Protein AF-A0A182JYT3-F1 (afdb_monomer_lite)

pLDDT: mean 71.92, std 11.19, range [43.5, 92.38]

Radius of gyration: 26.47 Å; chains: 1; bounding box: 40×69×60 Å

Structure (mmCIF, N/CA/C/O backbone):
data_AF-A0A182JYT3-F1
#
_entry.id   AF-A0A182JYT3-F1
#
loop_
_atom_site.group_PDB
_atom_site.id
_atom_site.type_symbol
_atom_site.label_atom_id
_atom_site.label_alt_id
_atom_site.label_comp_id
_atom_site.label_asym_id
_atom_site.label_entity_id
_atom_site.label_seq_id
_atom_site.pdbx_PDB_ins_code
_atom_site.Cartn_x
_atom_site.Cartn_y
_atom_site.Cartn_z
_atom_site.occupancy
_atom_site.B_iso_or_equiv
_atom_site.auth_seq_id
_atom_site.auth_comp_id
_atom_site.auth_asym_id
_atom_site.auth_atom_id
_atom_site.pdbx_PDB_model_num
ATOM 1 N N . MET A 1 1 ? 11.529 -48.219 -2.277 1.00 61.50 1 MET A N 1
ATOM 2 C CA . MET A 1 1 ? 11.198 -47.314 -3.406 1.00 61.50 1 MET A CA 1
ATOM 3 C C . MET A 1 1 ? 10.719 -45.929 -2.950 1.00 61.50 1 MET A C 1
ATOM 5 O O . MET A 1 1 ? 11.061 -44.968 -3.618 1.00 61.50 1 MET A O 1
ATOM 9 N N . SER A 1 2 ? 10.038 -45.778 -1.804 1.00 78.00 2 SER A N 1
ATOM 10 C CA . SER A 1 2 ? 9.554 -44.473 -1.293 1.00 78.00 2 SER A CA 1
ATOM 11 C C . SER A 1 2 ? 10.639 -43.485 -0.827 1.00 78.00 2 SER A C 1
ATOM 13 O O . SER A 1 2 ? 10.448 -42.273 -0.889 1.00 78.00 2 SER A O 1
ATOM 15 N N . TRP A 1 3 ? 11.793 -43.980 -0.375 1.00 79.19 3 TRP A N 1
ATOM 16 C CA . TRP A 1 3 ? 12.874 -43.137 0.151 1.00 79.19 3 TRP A CA 1
ATOM 17 C C . TRP A 1 3 ? 13.626 -42.393 -0.956 1.00 79.19 3 TRP A C 1
ATOM 19 O O . TRP A 1 3 ? 13.986 -41.233 -0.793 1.00 79.19 3 TRP A O 1
ATOM 29 N N . VAL A 1 4 ? 13.792 -43.030 -2.117 1.00 90.56 4 VAL A N 1
ATOM 30 C CA . VAL A 1 4 ? 14.435 -42.416 -3.288 1.00 90.56 4 VAL A CA 1
ATOM 31 C C . VAL A 1 4 ? 13.570 -41.283 -3.841 1.00 90.56 4 VAL A C 1
ATOM 33 O O . VAL A 1 4 ? 14.083 -40.207 -4.128 1.00 90.56 4 VAL A O 1
ATOM 36 N N . SER A 1 5 ? 12.248 -41.478 -3.912 1.00 84.75 5 SER A N 1
ATOM 37 C CA . SER A 1 5 ? 11.317 -40.414 -4.304 1.00 84.75 5 SER A CA 1
ATOM 38 C C . SER A 1 5 ? 11.269 -39.271 -3.289 1.00 84.75 5 SER A C 1
ATOM 40 O O . SER A 1 5 ? 11.182 -38.117 -3.691 1.00 84.75 5 SER A O 1
ATOM 42 N N . ALA A 1 6 ? 11.373 -39.560 -1.986 1.00 88.44 6 ALA A N 1
ATOM 43 C CA . ALA A 1 6 ? 11.421 -38.521 -0.958 1.00 88.44 6 ALA A CA 1
ATOM 44 C C . ALA A 1 6 ? 12.681 -37.648 -1.093 1.00 88.44 6 ALA A C 1
ATOM 46 O O . ALA A 1 6 ? 12.580 -36.427 -1.051 1.00 88.44 6 ALA A O 1
ATOM 47 N N . ILE A 1 7 ? 13.843 -38.263 -1.335 1.00 92.38 7 ILE A N 1
ATOM 48 C CA . ILE A 1 7 ? 15.108 -37.546 -1.563 1.00 92.38 7 ILE A CA 1
ATOM 49 C C . ILE A 1 7 ? 15.057 -36.731 -2.864 1.00 92.38 7 ILE A C 1
ATOM 51 O O . ILE A 1 7 ? 15.511 -35.592 -2.905 1.00 92.38 7 ILE A O 1
ATOM 55 N N . ALA A 1 8 ? 14.467 -37.273 -3.931 1.00 91.81 8 ALA A N 1
ATOM 56 C CA . ALA A 1 8 ? 14.305 -36.530 -5.179 1.00 91.81 8 ALA A CA 1
ATOM 57 C C . ALA A 1 8 ? 13.408 -35.291 -5.002 1.00 91.81 8 ALA A C 1
ATOM 59 O O . ALA A 1 8 ? 13.723 -34.223 -5.525 1.00 91.81 8 ALA A O 1
ATOM 60 N N . LEU A 1 9 ? 12.323 -35.406 -4.226 1.00 90.75 9 LEU A N 1
ATOM 61 C CA . LEU A 1 9 ? 11.424 -34.288 -3.933 1.00 90.75 9 LEU A CA 1
ATOM 62 C C . LEU A 1 9 ? 12.084 -33.213 -3.065 1.00 90.75 9 LEU A C 1
ATOM 64 O O . LEU A 1 9 ? 11.871 -32.029 -3.314 1.00 90.75 9 LEU A O 1
ATOM 68 N N . THR A 1 10 ? 12.902 -33.591 -2.079 1.00 89.00 10 THR A N 1
ATOM 69 C CA . THR A 1 10 ? 13.612 -32.603 -1.251 1.00 89.00 10 THR A CA 1
ATOM 70 C C . THR A 1 10 ? 14.667 -31.850 -2.053 1.00 89.00 10 THR A C 1
ATOM 72 O O . THR A 1 10 ? 14.779 -30.634 -1.906 1.00 89.00 10 THR A O 1
ATOM 75 N N . ILE A 1 11 ? 15.387 -32.532 -2.949 1.00 91.31 11 ILE A N 1
ATOM 76 C CA . ILE A 1 11 ? 16.351 -31.892 -3.855 1.00 91.31 11 ILE A CA 1
ATOM 77 C C . ILE A 1 11 ? 15.632 -30.945 -4.824 1.00 91.31 11 ILE A C 1
ATOM 79 O O . ILE A 1 11 ? 16.070 -29.810 -5.000 1.00 91.31 11 ILE A O 1
ATOM 83 N N . LEU A 1 12 ? 14.506 -31.372 -5.407 1.00 91.00 12 LEU A N 1
ATOM 84 C CA . LEU A 1 12 ? 13.697 -30.532 -6.294 1.00 91.00 12 LEU A CA 1
ATOM 85 C C . LEU A 1 12 ? 13.218 -29.261 -5.579 1.00 91.00 12 LEU A C 1
ATOM 87 O O . LEU A 1 12 ? 13.323 -28.167 -6.130 1.00 91.00 12 LEU A O 1
ATOM 91 N N . LEU A 1 13 ? 12.720 -29.399 -4.348 1.00 87.31 13 LEU A N 1
ATOM 92 C CA . LEU A 1 13 ? 12.213 -28.276 -3.564 1.00 87.31 13 LEU A CA 1
ATOM 93 C C . LEU A 1 13 ? 13.339 -27.302 -3.202 1.00 87.31 13 LEU A C 1
ATOM 95 O O . LEU A 1 13 ? 13.160 -26.097 -3.344 1.00 87.31 13 LEU A O 1
ATOM 99 N N . LEU A 1 14 ? 14.513 -27.814 -2.825 1.00 87.94 14 LEU A N 1
ATOM 100 C CA . LEU A 1 14 ? 15.682 -26.994 -2.506 1.00 87.94 14 LEU A CA 1
ATOM 101 C C . LEU A 1 14 ? 16.186 -26.199 -3.721 1.00 87.94 14 LEU A C 1
ATOM 103 O O . LEU A 1 14 ? 16.502 -25.014 -3.597 1.00 87.94 14 LEU A O 1
ATOM 107 N N . VAL A 1 15 ? 16.224 -26.823 -4.903 1.00 86.56 15 VAL A N 1
ATOM 108 C CA . VAL A 1 15 ? 16.570 -26.137 -6.159 1.00 86.56 15 VAL A CA 1
ATOM 109 C C . VAL A 1 15 ? 15.508 -25.096 -6.519 1.00 86.56 15 VAL A C 1
ATOM 111 O O . VAL A 1 15 ? 15.838 -23.985 -6.920 1.00 86.56 15 VAL A O 1
ATOM 114 N N . PHE A 1 16 ? 14.227 -25.408 -6.330 1.00 83.62 16 PHE A N 1
ATOM 115 C CA . PHE A 1 16 ? 13.153 -24.458 -6.599 1.00 83.62 16 PHE A CA 1
ATOM 116 C C . PHE A 1 16 ? 13.255 -23.219 -5.697 1.00 83.62 16 PHE A C 1
ATOM 118 O O . PHE A 1 16 ? 13.216 -22.093 -6.194 1.00 83.62 16 PHE A O 1
ATOM 125 N N . THR A 1 17 ? 13.493 -23.400 -4.394 1.00 76.00 17 THR A N 1
ATOM 126 C CA . THR A 1 17 ? 13.671 -22.273 -3.465 1.00 76.00 17 THR A CA 1
ATOM 127 C C . THR A 1 17 ? 14.883 -21.412 -3.819 1.00 76.00 17 THR A C 1
ATOM 129 O O . THR A 1 17 ? 14.770 -20.189 -3.843 1.00 76.00 17 THR A O 1
ATOM 132 N N . SER A 1 18 ? 16.013 -22.018 -4.205 1.00 72.38 18 SER A N 1
ATOM 133 C CA . SER A 1 18 ? 17.215 -21.250 -4.554 1.00 72.38 18 SER A CA 1
ATOM 134 C C . SER A 1 18 ? 17.070 -20.462 -5.864 1.00 72.38 18 SER A C 1
ATOM 136 O O . SER A 1 18 ? 17.639 -19.374 -5.999 1.00 72.38 18 SER A O 1
ATOM 138 N N . THR A 1 19 ? 16.269 -20.947 -6.821 1.00 69.75 19 THR A N 1
ATOM 139 C CA . THR A 1 19 ? 15.975 -20.196 -8.056 1.00 69.75 19 THR A CA 1
ATOM 140 C C . THR A 1 19 ? 15.114 -18.953 -7.816 1.00 69.75 19 THR A C 1
ATOM 142 O O . THR A 1 19 ? 15.345 -17.926 -8.460 1.00 69.75 19 THR A O 1
ATOM 145 N N . ILE A 1 20 ? 14.174 -19.000 -6.865 1.00 70.31 20 ILE A N 1
ATOM 146 C CA . ILE A 1 20 ? 13.329 -17.851 -6.498 1.00 70.31 20 ILE A CA 1
ATOM 147 C C . ILE A 1 20 ? 14.174 -16.756 -5.835 1.00 70.31 20 ILE A C 1
ATOM 149 O O . ILE A 1 20 ? 14.087 -15.585 -6.220 1.00 70.31 20 ILE A O 1
ATOM 153 N N . ASP A 1 21 ? 15.046 -17.133 -4.899 1.00 64.44 21 ASP A N 1
ATOM 154 C CA . ASP A 1 21 ? 15.936 -16.191 -4.210 1.00 64.44 21 ASP A CA 1
ATOM 155 C C . ASP A 1 21 ? 16.933 -15.541 -5.180 1.00 64.44 21 ASP A C 1
ATOM 157 O O . ASP A 1 21 ? 17.150 -14.331 -5.150 1.00 64.44 21 ASP A O 1
ATOM 161 N N . THR A 1 22 ? 17.489 -16.316 -6.115 1.00 64.62 22 THR A N 1
ATOM 162 C CA . THR A 1 22 ? 18.431 -15.792 -7.119 1.00 64.62 22 THR A CA 1
ATOM 163 C C . THR A 1 22 ? 17.743 -14.844 -8.106 1.00 64.62 22 THR A C 1
ATOM 165 O O . THR A 1 22 ? 18.291 -13.791 -8.433 1.00 64.62 22 THR A O 1
ATOM 168 N N . THR A 1 23 ? 16.530 -15.179 -8.558 1.00 65.19 23 THR A N 1
ATOM 169 C CA . THR A 1 23 ? 15.766 -14.345 -9.502 1.00 65.19 23 THR A CA 1
ATOM 170 C C . THR A 1 23 ? 15.350 -13.030 -8.849 1.00 65.19 23 THR A C 1
ATOM 172 O O . THR A 1 23 ? 15.570 -11.965 -9.417 1.00 65.19 23 THR A O 1
ATOM 175 N N . SER A 1 24 ? 14.823 -13.082 -7.624 1.00 63.09 24 SER A N 1
ATOM 176 C CA . SER A 1 24 ? 14.440 -11.883 -6.870 1.00 63.09 24 SER A CA 1
ATOM 177 C C . SER A 1 24 ? 15.642 -11.000 -6.520 1.00 63.09 24 SER A C 1
ATOM 179 O O . SER A 1 24 ? 15.565 -9.779 -6.671 1.00 63.09 24 SER A O 1
ATOM 181 N N . ALA A 1 25 ? 16.780 -11.592 -6.145 1.00 63.88 25 ALA A N 1
ATOM 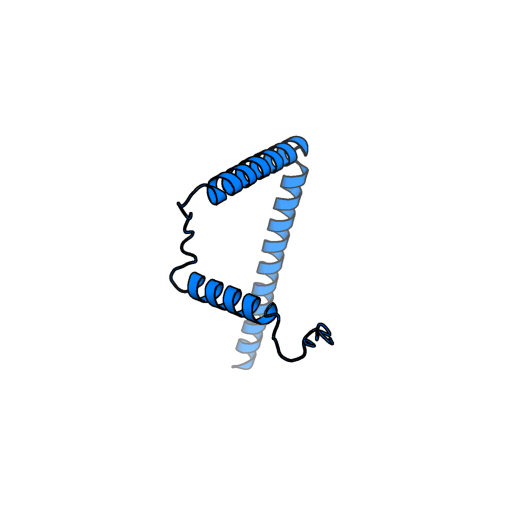182 C CA . ALA A 1 25 ? 18.018 -10.858 -5.902 1.00 63.88 25 ALA A CA 1
ATOM 183 C C . ALA A 1 25 ? 18.562 -10.196 -7.177 1.00 63.88 25 ALA A C 1
ATOM 185 O O . ALA A 1 25 ? 19.0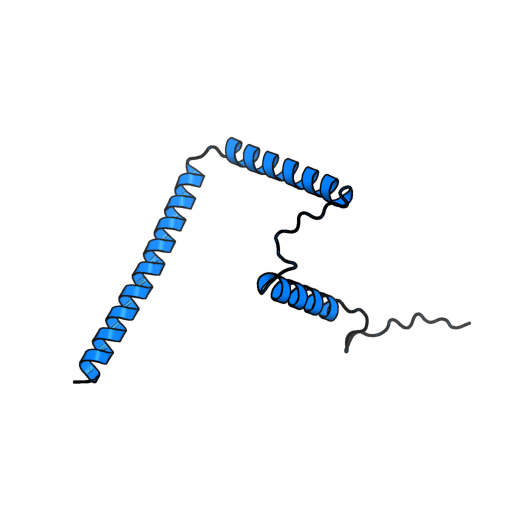20 -9.052 -7.128 1.00 63.88 25 ALA A O 1
ATOM 186 N N . LEU A 1 26 ? 18.488 -10.874 -8.327 1.00 64.50 26 LEU A N 1
ATOM 187 C CA . LEU A 1 26 ? 18.927 -10.325 -9.610 1.00 64.50 26 LEU A CA 1
ATOM 188 C C . LEU A 1 26 ? 18.005 -9.197 -10.089 1.00 64.50 26 LEU A C 1
ATOM 190 O O . LEU A 1 26 ? 18.500 -8.155 -10.511 1.00 64.50 26 LEU A O 1
ATOM 194 N N . SER A 1 27 ? 16.687 -9.359 -9.957 1.00 66.00 27 SER A N 1
ATOM 195 C CA . SER A 1 27 ? 15.710 -8.309 -10.262 1.00 66.00 27 SER A CA 1
ATOM 196 C C . SER A 1 27 ? 15.880 -7.090 -9.355 1.00 66.00 27 SER A C 1
ATOM 198 O O . SER A 1 27 ? 15.875 -5.961 -9.839 1.00 66.00 27 SER A O 1
ATOM 200 N N . TYR A 1 28 ? 16.102 -7.295 -8.053 1.00 63.62 28 TYR A N 1
ATOM 201 C CA . TYR A 1 28 ? 16.364 -6.204 -7.113 1.00 63.62 28 TYR A CA 1
ATOM 202 C C . TYR A 1 28 ? 17.684 -5.487 -7.421 1.00 63.62 28 TYR A C 1
ATOM 204 O O . TYR A 1 28 ? 17.747 -4.258 -7.378 1.00 63.62 28 TYR A O 1
ATOM 212 N N . ARG A 1 29 ? 18.735 -6.237 -7.778 1.00 63.31 29 ARG A N 1
ATOM 213 C CA . ARG A 1 29 ? 20.033 -5.683 -8.185 1.00 63.31 29 ARG A CA 1
ATOM 214 C C . ARG A 1 29 ? 19.935 -4.899 -9.494 1.00 63.31 29 ARG A C 1
ATOM 216 O O . ARG A 1 29 ? 20.506 -3.816 -9.561 1.00 63.31 29 ARG A O 1
ATOM 223 N N . GLY A 1 30 ? 19.197 -5.408 -10.481 1.00 63.44 30 GLY A N 1
ATOM 224 C CA . GLY A 1 30 ? 18.921 -4.722 -11.746 1.00 63.44 30 GLY A CA 1
ATOM 225 C C . GLY A 1 30 ? 18.167 -3.412 -11.527 1.00 63.44 30 GLY A C 1
ATOM 226 O O . GLY A 1 30 ? 18.645 -2.363 -11.941 1.00 63.44 30 GLY A O 1
ATOM 227 N N . TYR A 1 31 ? 17.085 -3.444 -10.745 1.00 58.88 31 TYR A N 1
ATOM 228 C CA . TYR A 1 31 ? 16.326 -2.249 -10.362 1.00 58.88 31 TYR A CA 1
ATOM 229 C C . TYR A 1 31 ? 17.188 -1.217 -9.619 1.00 58.88 31 TYR A C 1
ATOM 231 O O . TYR A 1 31 ? 17.137 -0.022 -9.898 1.00 58.88 31 TYR A O 1
ATOM 239 N N . LYS A 1 32 ? 18.032 -1.662 -8.677 1.00 62.34 32 LYS A N 1
ATOM 240 C CA . LYS A 1 32 ? 18.963 -0.778 -7.957 1.00 62.34 32 LYS A CA 1
ATOM 241 C C . LYS A 1 32 ? 20.045 -0.182 -8.856 1.00 62.34 32 LYS A C 1
ATOM 243 O O . LYS A 1 32 ? 20.534 0.899 -8.537 1.00 62.34 32 LYS A O 1
ATOM 248 N N . GLN A 1 33 ? 20.459 -0.894 -9.900 1.00 61.75 33 GLN A N 1
ATOM 249 C CA . GLN A 1 33 ? 21.475 -0.440 -10.845 1.00 61.75 33 GLN A CA 1
ATOM 250 C C . GLN A 1 33 ? 20.895 0.566 -11.843 1.00 61.75 33 GLN A C 1
ATOM 252 O O . GLN A 1 33 ? 21.494 1.616 -12.038 1.00 61.75 33 GLN A O 1
ATOM 257 N N . GLU A 1 34 ? 19.696 0.314 -12.362 1.00 59.38 34 GLU A N 1
ATOM 258 C CA . GLU A 1 34 ? 18.962 1.241 -13.233 1.00 59.38 34 GLU A CA 1
ATOM 259 C C . GLU A 1 34 ? 18.652 2.564 -12.506 1.00 59.38 34 GLU A C 1
ATOM 261 O O . GLU A 1 34 ? 18.881 3.648 -13.034 1.00 59.38 34 GLU A O 1
ATOM 266 N N . MET A 1 35 ? 18.289 2.489 -11.219 1.00 57.84 35 MET A N 1
ATOM 267 C CA . MET A 1 35 ? 18.117 3.663 -10.350 1.00 57.84 35 MET A CA 1
ATOM 268 C C . MET A 1 35 ? 19.410 4.449 -10.079 1.00 57.84 35 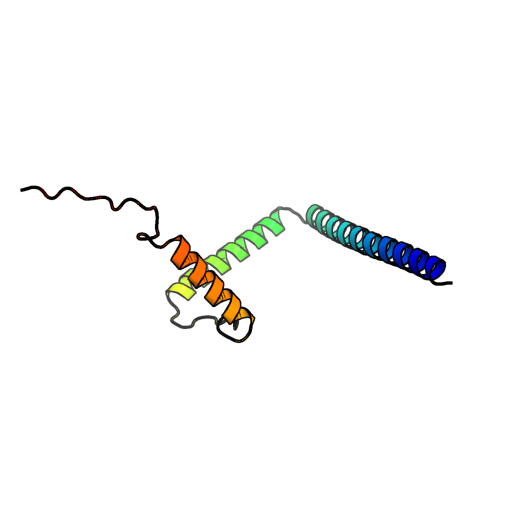MET A C 1
ATOM 270 O O . MET A 1 35 ? 19.330 5.606 -9.688 1.00 57.84 35 MET A O 1
ATOM 274 N N . LYS A 1 36 ? 20.594 3.837 -10.226 1.00 59.50 36 LYS A N 1
ATOM 275 C CA . LYS A 1 36 ? 21.887 4.531 -10.069 1.00 59.50 36 LYS A CA 1
ATOM 276 C C . LYS A 1 36 ? 22.347 5.231 -11.349 1.00 59.50 36 L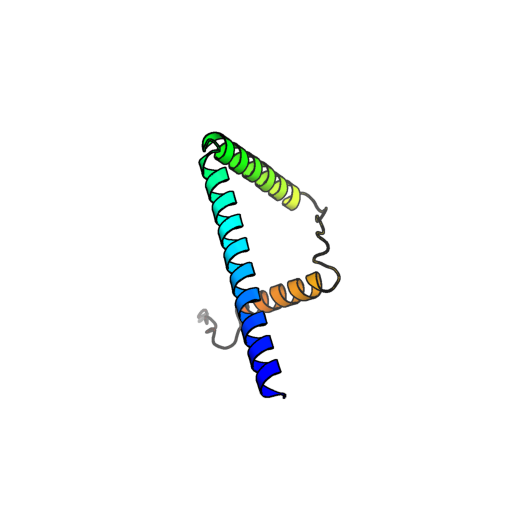YS A C 1
ATOM 278 O O . LYS A 1 36 ? 23.195 6.112 -11.265 1.00 59.50 36 LYS A O 1
ATOM 283 N N . GLU A 1 37 ? 21.849 4.808 -12.508 1.00 60.88 37 GLU A N 1
ATOM 284 C CA . GLU A 1 37 ? 22.193 5.397 -13.809 1.00 60.88 37 GLU A CA 1
ATOM 285 C C . GLU A 1 37 ? 21.283 6.577 -14.176 1.00 60.88 37 GLU A C 1
ATOM 287 O O . GLU A 1 37 ? 21.654 7.412 -15.002 1.00 60.88 37 GLU A O 1
ATOM 292 N N . GLN A 1 38 ? 20.116 6.689 -13.539 1.00 59.31 38 GLN A N 1
ATOM 293 C CA . GLN A 1 38 ? 19.206 7.809 -13.733 1.00 59.31 38 GLN A CA 1
ATOM 294 C C . GLN A 1 38 ? 19.674 9.034 -12.922 1.00 59.31 38 GLN A C 1
ATOM 296 O O . GLN A 1 38 ? 19.945 8.896 -11.730 1.00 59.31 38 GLN A O 1
ATOM 301 N N . PRO A 1 39 ? 19.773 10.236 -13.525 1.00 69.69 39 PRO A N 1
ATOM 302 C CA . PRO A 1 39 ? 20.219 11.429 -12.810 1.00 69.69 39 PRO A CA 1
ATOM 303 C C . PRO A 1 39 ? 19.279 11.735 -11.640 1.00 69.69 39 PRO A C 1
ATOM 305 O O . PRO A 1 39 ? 18.060 11.817 -11.827 1.00 69.69 39 PRO A O 1
ATOM 308 N N . ASP A 1 40 ? 19.858 11.926 -10.451 1.00 70.44 40 ASP A N 1
ATOM 309 C CA . ASP A 1 40 ? 19.132 12.191 -9.203 1.00 70.44 40 ASP A CA 1
ATOM 310 C C . ASP A 1 40 ? 18.121 13.338 -9.367 1.00 70.44 40 ASP A C 1
ATOM 312 O O . ASP A 1 40 ? 17.011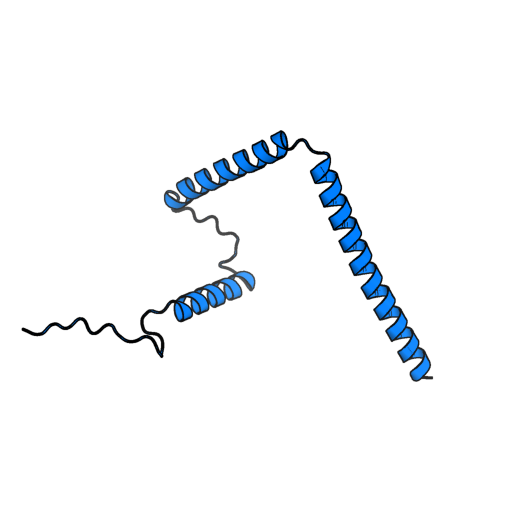 13.260 -8.850 1.00 70.44 40 ASP A O 1
ATOM 316 N N . ASP A 1 41 ? 18.436 14.347 -10.183 1.00 72.94 41 ASP A N 1
ATOM 317 C CA . ASP A 1 41 ? 17.559 15.486 -10.479 1.00 72.94 41 ASP A CA 1
ATOM 318 C C . ASP A 1 41 ? 16.208 15.076 -11.086 1.00 72.94 41 ASP A C 1
ATOM 320 O O . ASP A 1 41 ? 15.174 15.655 -10.754 1.00 72.94 41 ASP A O 1
ATOM 324 N N . VAL A 1 42 ? 16.186 14.051 -11.945 1.00 77.12 42 VAL A N 1
ATOM 325 C CA . VAL A 1 42 ? 14.953 13.549 -12.574 1.00 77.12 42 VAL A CA 1
ATOM 326 C C . VAL A 1 42 ? 14.127 12.751 -11.573 1.00 77.12 42 VAL A C 1
ATOM 328 O O . VAL A 1 42 ? 12.900 12.848 -11.569 1.00 77.12 42 VAL A O 1
ATOM 331 N N . LEU A 1 43 ? 14.779 11.976 -10.705 1.00 78.88 43 LEU A N 1
ATOM 332 C CA . LEU A 1 43 ? 14.100 11.250 -9.636 1.00 78.88 43 LEU A CA 1
ATOM 333 C C . LEU A 1 43 ? 13.516 12.223 -8.605 1.00 78.88 43 LEU A C 1
ATOM 335 O O . LEU A 1 43 ? 12.372 12.055 -8.188 1.00 78.88 43 LEU A O 1
ATOM 339 N N . ILE A 1 44 ? 14.263 13.261 -8.232 1.00 80.56 44 ILE A N 1
ATOM 340 C CA . ILE A 1 44 ? 13.799 14.317 -7.331 1.00 80.56 44 ILE A CA 1
ATOM 341 C C . ILE A 1 44 ? 12.654 15.113 -7.965 1.00 80.56 44 ILE A C 1
ATOM 343 O O . ILE A 1 44 ? 11.654 15.339 -7.289 1.00 80.56 44 ILE A O 1
ATOM 347 N N . ASP A 1 45 ? 12.728 15.470 -9.250 1.00 84.06 45 ASP A N 1
ATOM 348 C CA . ASP A 1 45 ? 11.628 16.122 -9.979 1.00 84.06 45 ASP A CA 1
ATOM 349 C C . ASP A 1 45 ? 10.387 15.216 -10.049 1.00 84.06 45 ASP A C 1
ATOM 351 O O . ASP A 1 45 ? 9.268 15.666 -9.808 1.00 84.06 45 ASP A O 1
ATOM 355 N N . LEU A 1 46 ? 10.560 13.912 -10.278 1.00 83.12 46 LEU A N 1
ATOM 356 C CA . LEU A 1 46 ? 9.457 12.951 -10.283 1.00 83.12 46 LEU A CA 1
ATOM 357 C C . LEU A 1 46 ? 8.824 12.790 -8.892 1.00 83.12 46 LEU A C 1
ATOM 359 O O . LEU A 1 46 ? 7.597 12.809 -8.773 1.00 83.12 46 LEU A O 1
ATOM 363 N N . ILE A 1 47 ? 9.638 12.679 -7.838 1.00 85.12 47 ILE A N 1
ATOM 364 C CA . ILE A 1 47 ? 9.175 12.617 -6.445 1.00 85.12 47 ILE A CA 1
ATOM 365 C C . ILE A 1 47 ? 8.468 13.920 -6.065 1.00 85.12 47 ILE A C 1
ATOM 367 O O . ILE A 1 47 ? 7.405 13.874 -5.449 1.00 85.12 47 ILE A O 1
ATOM 371 N N . ALA A 1 48 ? 9.002 15.076 -6.459 1.00 83.69 48 ALA A N 1
ATOM 372 C CA . ALA A 1 48 ? 8.406 16.380 -6.191 1.00 83.69 48 ALA A CA 1
ATOM 373 C C . ALA A 1 48 ? 7.066 16.548 -6.922 1.00 83.69 48 ALA A C 1
ATOM 375 O O . ALA A 1 48 ? 6.084 16.979 -6.316 1.00 83.69 48 ALA A O 1
ATOM 376 N N . ARG A 1 49 ? 6.979 16.138 -8.194 1.00 83.31 49 ARG A N 1
ATOM 377 C CA . ARG A 1 49 ? 5.726 16.125 -8.969 1.00 83.31 49 ARG A CA 1
ATOM 378 C C . ARG A 1 49 ? 4.698 15.170 -8.374 1.00 83.31 49 ARG A C 1
ATOM 380 O O . ARG A 1 49 ? 3.518 15.514 -8.282 1.00 83.31 49 ARG A O 1
ATOM 387 N N . TYR A 1 50 ? 5.124 13.992 -7.927 1.00 82.56 50 TYR A N 1
ATOM 388 C CA . TYR A 1 50 ? 4.240 13.042 -7.258 1.00 82.56 50 TYR A CA 1
ATOM 389 C C . TYR A 1 50 ? 3.768 13.564 -5.893 1.00 82.56 50 TYR A C 1
ATOM 391 O O . TYR A 1 50 ? 2.589 13.476 -5.560 1.00 82.56 50 TYR A O 1
ATOM 399 N N . GLY A 1 51 ? 4.658 14.196 -5.127 1.00 80.31 51 GLY A N 1
ATOM 400 C CA . GLY A 1 51 ? 4.323 14.865 -3.873 1.00 80.31 51 GLY A CA 1
ATOM 401 C C . GLY A 1 51 ? 3.301 15.981 -4.078 1.00 80.31 51 GLY A C 1
ATOM 402 O O . GLY A 1 51 ? 2.286 16.015 -3.389 1.00 80.31 51 GLY A O 1
ATOM 403 N N . HIS A 1 52 ? 3.503 16.841 -5.077 1.00 80.25 52 HIS A N 1
ATOM 404 C CA . HIS A 1 52 ? 2.571 17.920 -5.405 1.00 80.25 52 HIS A CA 1
ATOM 405 C C . HIS A 1 52 ? 1.201 17.415 -5.864 1.00 80.25 52 HIS A C 1
ATOM 407 O O . HIS A 1 52 ? 0.179 17.951 -5.438 1.00 80.25 52 HIS A O 1
ATOM 413 N N . THR A 1 53 ? 1.162 16.384 -6.710 1.00 77.25 53 THR A N 1
ATOM 414 C CA . THR A 1 53 ? -0.104 15.788 -7.165 1.00 77.25 53 THR A CA 1
ATOM 415 C C . THR A 1 53 ? -0.833 15.081 -6.030 1.00 77.25 53 THR A C 1
ATOM 417 O O . THR A 1 53 ? -2.048 15.218 -5.931 1.00 77.25 53 THR A O 1
ATOM 420 N N . MET A 1 54 ? -0.119 14.402 -5.128 1.00 71.62 54 MET A N 1
ATOM 421 C CA . MET A 1 54 ? -0.725 13.770 -3.958 1.00 71.62 54 MET A CA 1
ATOM 422 C C . MET A 1 54 ? -1.249 14.805 -2.958 1.00 71.62 54 MET A C 1
ATOM 424 O O . MET A 1 54 ? -2.366 14.657 -2.480 1.00 71.62 54 MET A O 1
ATOM 428 N N . LEU A 1 55 ? -0.494 15.867 -2.663 1.00 73.88 55 LEU A N 1
ATOM 429 C CA . LEU A 1 55 ? -0.947 16.946 -1.777 1.00 73.88 55 LEU A CA 1
ATOM 430 C C . LEU A 1 55 ? -2.179 17.652 -2.347 1.00 73.88 55 LEU A C 1
ATOM 432 O O . LEU A 1 55 ? -3.174 17.803 -1.648 1.00 73.88 55 LEU A O 1
ATOM 436 N N . ARG A 1 56 ? -2.168 17.964 -3.646 1.00 71.62 56 ARG A N 1
ATOM 437 C CA . ARG A 1 56 ? -3.332 18.530 -4.330 1.00 71.62 56 ARG A CA 1
ATOM 438 C C . ARG A 1 56 ? -4.523 17.572 -4.335 1.00 71.62 56 ARG A C 1
ATOM 440 O O . ARG A 1 56 ?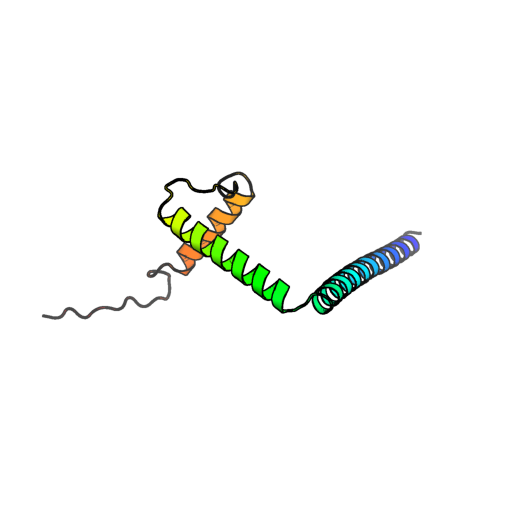 -5.642 18.009 -4.114 1.00 71.62 56 ARG A O 1
ATOM 447 N N . ALA A 1 57 ? -4.296 16.279 -4.560 1.00 66.19 57 ALA A N 1
ATOM 448 C CA . ALA A 1 57 ? -5.345 15.268 -4.493 1.00 66.19 57 ALA A CA 1
ATOM 449 C C . ALA A 1 57 ? -5.884 15.091 -3.068 1.00 66.19 57 ALA A C 1
ATOM 451 O O . ALA A 1 57 ? -7.045 14.737 -2.915 1.00 66.19 57 ALA A O 1
ATOM 452 N N . LYS A 1 58 ? -5.075 15.339 -2.031 1.00 64.69 58 LYS A N 1
ATOM 453 C CA . LYS A 1 58 ? -5.519 15.344 -0.632 1.00 64.69 58 LYS A CA 1
ATOM 454 C C . LYS A 1 58 ? -6.370 16.567 -0.315 1.00 64.69 58 LYS A C 1
ATOM 456 O O . LYS A 1 58 ? -7.427 16.384 0.271 1.00 64.69 58 LYS A O 1
ATOM 461 N N . ASP A 1 59 ? -5.973 17.754 -0.763 1.00 64.69 59 ASP A N 1
ATOM 462 C CA . ASP A 1 59 ? -6.776 18.975 -0.609 1.00 64.69 59 ASP A CA 1
ATOM 463 C C . ASP A 1 59 ? -8.083 18.878 -1.416 1.00 64.69 59 ASP A C 1
ATOM 465 O O . ASP A 1 59 ? -9.167 19.224 -0.942 1.00 64.69 59 ASP A O 1
ATOM 469 N N . GLU A 1 60 ? -8.011 18.321 -2.630 1.00 58.97 60 GLU A N 1
ATOM 470 C CA . GLU A 1 60 ? -9.190 18.000 -3.430 1.00 58.97 60 GLU A CA 1
ATOM 471 C C . GLU A 1 60 ? -10.015 16.877 -2.790 1.00 58.97 60 GLU A C 1
ATOM 473 O O . GLU A 1 60 ? -11.225 16.951 -2.891 1.00 58.97 60 GLU A O 1
ATOM 478 N N . LEU A 1 61 ? -9.444 15.889 -2.089 1.00 56.16 61 LEU A N 1
ATOM 479 C CA . LEU A 1 61 ? -10.178 14.844 -1.349 1.00 56.16 61 LEU A CA 1
ATOM 480 C C . LEU A 1 61 ? -10.868 15.395 -0.095 1.00 56.16 61 LEU A C 1
ATOM 482 O O . LEU A 1 61 ? -11.975 14.967 0.223 1.00 56.16 61 LEU A O 1
ATOM 486 N N . GLU A 1 62 ? -10.244 16.344 0.600 1.00 60.16 62 GLU A N 1
ATOM 487 C CA . GLU A 1 62 ? -10.841 17.034 1.748 1.00 60.16 62 GLU A CA 1
ATOM 488 C C . GLU A 1 62 ? -12.047 17.884 1.313 1.00 60.16 62 GLU A C 1
ATOM 490 O O . GLU A 1 62 ? -13.059 17.944 2.011 1.00 60.16 62 GLU A O 1
ATOM 495 N N . ASN A 1 63 ? -11.978 18.472 0.112 1.00 55.56 63 ASN A N 1
ATOM 496 C CA . ASN A 1 63 ? -13.058 19.260 -0.487 1.00 55.56 63 ASN A CA 1
ATOM 497 C C . ASN A 1 63 ? -14.053 18.421 -1.323 1.00 55.56 63 ASN A C 1
ATOM 499 O O . ASN A 1 63 ? -15.199 18.812 -1.560 1.00 55.56 63 ASN A O 1
ATOM 503 N N . SER A 1 64 ? -13.648 17.242 -1.782 1.00 53.66 64 SER A N 1
ATOM 504 C CA . SER A 1 64 ? -14.445 16.374 -2.634 1.00 53.66 64 SER A CA 1
ATOM 505 C C . SER A 1 64 ? -15.182 15.368 -1.769 1.00 53.66 64 SER A C 1
ATOM 507 O O . SER A 1 64 ? -14.692 14.289 -1.441 1.00 53.66 64 SER A O 1
ATOM 509 N N . LYS A 1 65 ? -16.470 15.644 -1.561 1.00 58.56 65 LYS A N 1
ATOM 510 C CA . LYS A 1 65 ? -17.511 14.638 -1.274 1.00 58.56 65 LYS A CA 1
ATOM 511 C C . LYS A 1 65 ? -17.612 13.521 -2.344 1.00 58.56 65 LYS A C 1
ATOM 513 O O . LYS A 1 65 ? -18.631 12.840 -2.431 1.00 58.56 65 LYS A O 1
ATOM 518 N N . ARG A 1 66 ? -16.592 13.328 -3.181 1.00 62.81 66 ARG A N 1
ATOM 519 C CA . ARG A 1 66 ? -16.433 12.251 -4.151 1.00 62.81 66 ARG A CA 1
ATOM 520 C C . ARG A 1 66 ? -15.250 11.404 -3.697 1.00 62.81 66 ARG A C 1
ATOM 522 O O . ARG A 1 66 ? -14.123 11.551 -4.161 1.00 62.81 66 ARG A O 1
ATOM 529 N N . THR A 1 67 ? -15.533 10.525 -2.747 1.00 60.12 67 THR A N 1
ATOM 530 C CA . THR A 1 67 ? -14.650 9.442 -2.327 1.00 60.12 67 THR A CA 1
ATOM 531 C C . THR A 1 67 ? -14.192 8.668 -3.561 1.00 60.12 67 THR A C 1
ATOM 533 O O . THR A 1 67 ? -15.002 8.063 -4.264 1.00 60.12 67 THR A O 1
ATOM 536 N N . VAL A 1 68 ? -12.889 8.689 -3.837 1.00 65.88 68 VAL A N 1
ATOM 537 C CA . VAL A 1 68 ? -12.271 7.730 -4.755 1.00 65.88 68 VAL A CA 1
ATOM 538 C C . VAL A 1 68 ? -12.315 6.374 -4.049 1.00 65.88 68 VAL A C 1
ATOM 540 O O . VAL A 1 68 ? -11.485 6.070 -3.197 1.00 65.88 68 VAL A O 1
ATOM 543 N N . ASP A 1 69 ? -13.360 5.595 -4.326 1.00 63.59 69 ASP A N 1
ATOM 544 C CA . ASP A 1 69 ? -13.528 4.245 -3.789 1.00 63.59 69 ASP A CA 1
ATOM 545 C C . ASP A 1 69 ? -12.627 3.296 -4.585 1.00 63.59 69 ASP A C 1
ATOM 547 O O . ASP A 1 69 ? -12.974 2.863 -5.682 1.00 63.59 69 ASP A O 1
ATOM 551 N N . PHE A 1 70 ? -11.470 2.948 -4.021 1.00 67.38 70 PHE A N 1
ATOM 552 C CA . PHE A 1 70 ? -10.579 1.905 -4.550 1.00 67.38 70 PHE A CA 1
ATOM 553 C C . PHE A 1 70 ? -11.180 0.487 -4.442 1.00 67.38 70 PHE A C 1
ATOM 555 O O . PHE A 1 70 ? -10.466 -0.507 -4.538 1.00 67.38 70 PHE A O 1
ATOM 562 N N . GLY A 1 71 ? -12.485 0.361 -4.184 1.00 64.94 71 GLY A N 1
ATOM 563 C CA . GLY A 1 71 ? -13.149 -0.916 -3.950 1.00 64.94 71 GLY A CA 1
ATOM 564 C C . GLY A 1 71 ? -12.762 -1.558 -2.618 1.00 64.94 71 GLY A C 1
ATOM 565 O O . GLY A 1 71 ? -13.220 -2.660 -2.329 1.00 64.94 71 GLY A O 1
ATOM 566 N N . LEU A 1 72 ? -11.988 -0.865 -1.773 1.00 64.25 72 LEU A N 1
ATOM 567 C CA . LEU A 1 72 ? -11.629 -1.307 -0.422 1.00 64.25 72 LEU A CA 1
ATOM 568 C C . LEU A 1 72 ? -12.838 -1.340 0.517 1.00 64.25 72 LEU A C 1
ATOM 570 O O . LEU A 1 72 ? -12.741 -1.792 1.640 1.00 64.25 72 LEU A O 1
ATOM 574 N N . SER A 1 73 ? -14.003 -0.862 0.097 1.00 62.22 73 SER A N 1
ATOM 575 C CA . SER A 1 73 ? -15.252 -1.042 0.838 1.00 62.22 73 SER A CA 1
ATOM 576 C C . SER A 1 73 ? -15.959 -2.365 0.498 1.00 62.22 73 SER A C 1
ATOM 578 O O . SER A 1 73 ? -16.956 -2.710 1.134 1.00 62.22 73 SER A O 1
ATOM 580 N N . ARG A 1 74 ? -15.465 -3.123 -0.495 1.00 75.12 74 ARG A N 1
ATOM 581 C CA . ARG A 1 74 ? -16.174 -4.251 -1.117 1.00 75.12 74 ARG A CA 1
ATOM 582 C C . ARG A 1 74 ? -15.328 -5.527 -1.114 1.00 75.12 74 ARG A C 1
ATOM 584 O O . ARG A 1 74 ? -14.100 -5.499 -1.167 1.00 75.12 74 ARG A O 1
ATOM 591 N N . GLY A 1 75 ? -16.005 -6.674 -1.075 1.00 78.00 75 GLY A N 1
ATOM 592 C CA . GLY A 1 75 ? -15.363 -7.989 -1.143 1.00 78.00 75 GLY A CA 1
ATOM 593 C C . GLY A 1 75 ? -14.397 -8.281 0.016 1.00 78.00 75 GLY A C 1
ATOM 594 O O . GLY A 1 75 ? -14.515 -7.733 1.112 1.00 78.00 75 GLY A O 1
ATOM 595 N N . TYR A 1 76 ? -13.436 -9.177 -0.228 1.00 76.19 76 TYR A N 1
ATOM 596 C CA . TYR A 1 76 ? -12.474 -9.632 0.784 1.00 76.19 76 TYR A CA 1
ATOM 597 C C . TYR A 1 76 ? -11.551 -8.507 1.278 1.00 76.19 76 TYR A C 1
ATOM 599 O O . TYR A 1 76 ? -11.316 -8.386 2.481 1.00 76.19 76 TYR A O 1
ATOM 607 N N . SER A 1 77 ? -11.084 -7.650 0.362 1.00 80.62 77 SER A N 1
ATOM 608 C CA . SER A 1 77 ? -10.198 -6.524 0.686 1.00 80.62 77 SER A CA 1
ATOM 609 C C . SER A 1 77 ? -10.862 -5.549 1.663 1.00 80.62 77 SER A C 1
ATOM 611 O O . SER A 1 77 ? -10.232 -5.140 2.639 1.00 80.62 77 SER A O 1
ATOM 613 N N . GLY A 1 78 ? -12.165 -5.285 1.503 1.00 79.19 78 GLY A N 1
ATOM 614 C CA . GLY A 1 78 ? -12.882 -4.424 2.439 1.00 79.19 78 GLY A CA 1
ATOM 615 C C . GLY A 1 78 ? -13.257 -5.043 3.767 1.00 79.19 78 GLY A C 1
ATOM 616 O O . GLY A 1 78 ? -13.211 -4.363 4.792 1.00 79.19 78 GLY A O 1
ATOM 617 N N . ALA A 1 79 ? -13.520 -6.348 3.800 1.00 78.75 79 ALA A N 1
ATOM 618 C CA . ALA A 1 79 ? -13.645 -7.057 5.068 1.00 78.75 79 ALA A CA 1
ATOM 619 C C . ALA A 1 79 ? -12.330 -7.008 5.872 1.00 78.75 79 ALA A C 1
ATOM 621 O O . ALA A 1 79 ? -12.361 -6.912 7.101 1.00 78.75 79 ALA A O 1
ATOM 622 N N . GLN A 1 80 ? -11.176 -7.042 5.195 1.00 84.94 80 GLN A N 1
ATOM 623 C CA . GLN A 1 80 ? -9.863 -6.930 5.829 1.00 84.94 80 GLN A CA 1
ATOM 624 C C . GLN A 1 80 ? -9.581 -5.504 6.314 1.00 84.94 80 GLN A C 1
ATOM 626 O O . GLN A 1 80 ? -9.155 -5.329 7.457 1.00 84.94 80 GLN A O 1
ATOM 631 N N . GLU A 1 81 ? -9.876 -4.489 5.500 1.00 82.12 81 GLU A N 1
ATOM 632 C CA . GLU A 1 81 ? -9.694 -3.093 5.902 1.00 82.12 81 GLU A CA 1
ATOM 633 C C . GLU A 1 81 ? -10.623 -2.715 7.067 1.00 82.12 81 GLU A C 1
ATOM 635 O O . GLU A 1 81 ? -10.191 -2.078 8.026 1.00 82.12 81 GLU A O 1
ATOM 640 N N . ALA A 1 82 ? -11.880 -3.174 7.052 1.00 81.56 82 ALA A N 1
ATOM 641 C CA . ALA A 1 82 ? -12.835 -2.941 8.134 1.00 81.56 82 ALA A CA 1
ATOM 642 C C . ALA A 1 82 ? -12.381 -3.582 9.453 1.00 81.56 82 ALA A C 1
ATOM 644 O O . ALA A 1 82 ? -12.407 -2.926 10.496 1.00 81.56 82 ALA A O 1
ATOM 645 N N . LYS A 1 83 ? -11.907 -4.836 9.415 1.00 86.69 83 LYS A N 1
ATOM 646 C CA . LYS A 1 83 ? -11.330 -5.506 10.592 1.00 86.69 83 LYS A CA 1
ATOM 647 C C . LYS A 1 83 ? -10.101 -4.769 11.107 1.00 86.69 83 LYS A C 1
ATOM 649 O O . LYS A 1 83 ? -9.966 -4.583 12.312 1.00 86.69 83 LYS A O 1
ATOM 654 N N . HIS A 1 84 ? -9.233 -4.315 10.209 1.00 86.00 84 HIS A N 1
ATOM 655 C CA . HIS A 1 84 ? -8.055 -3.546 10.582 1.00 86.00 84 HIS A CA 1
ATOM 656 C C . HIS A 1 84 ? -8.440 -2.210 11.238 1.00 86.00 84 HIS A C 1
ATOM 658 O O . HIS A 1 84 ? -7.893 -1.867 12.289 1.00 86.00 84 HIS A O 1
ATOM 664 N N . ARG A 1 85 ? -9.390 -1.462 10.664 1.00 81.94 85 ARG A N 1
ATOM 665 C CA . ARG A 1 85 ? -9.888 -0.203 11.240 1.00 81.94 85 ARG A CA 1
ATOM 666 C C . ARG A 1 85 ? -10.530 -0.425 12.605 1.00 81.94 85 ARG A C 1
ATOM 668 O O . ARG A 1 85 ? -10.251 0.328 13.533 1.00 81.94 85 ARG A O 1
ATOM 675 N N . MET A 1 86 ? -11.327 -1.482 12.750 1.00 82.75 86 MET A N 1
ATOM 676 C CA . MET A 1 86 ? -11.939 -1.858 14.024 1.00 82.75 86 MET A CA 1
ATOM 677 C C . MET A 1 86 ? -10.879 -2.215 15.072 1.00 82.75 86 MET A C 1
ATOM 679 O O . MET A 1 86 ? -10.937 -1.708 16.187 1.00 82.75 86 MET A O 1
ATOM 683 N N . ALA A 1 87 ? -9.878 -3.023 14.717 1.00 84.19 87 ALA A N 1
ATOM 684 C CA . ALA A 1 87 ? -8.788 -3.387 15.621 1.00 84.19 87 ALA A CA 1
ATOM 685 C C . ALA A 1 87 ? -7.971 -2.163 16.065 1.00 84.19 87 ALA A C 1
ATOM 687 O O . ALA A 1 87 ? -7.676 -2.017 17.249 1.00 84.19 87 ALA A O 1
ATOM 688 N N . MET A 1 88 ? -7.669 -1.245 15.142 1.00 82.75 88 MET A N 1
ATOM 689 C CA . MET A 1 88 ? -6.997 0.019 15.460 1.00 82.75 88 MET A CA 1
ATOM 690 C C . MET A 1 88 ? -7.846 0.911 16.372 1.00 82.75 88 MET A C 1
ATOM 692 O O . MET A 1 88 ? -7.318 1.507 17.307 1.00 82.75 88 MET A O 1
ATOM 696 N N . ALA A 1 89 ? -9.160 0.985 16.147 1.00 82.00 89 ALA A N 1
ATOM 697 C CA . ALA A 1 89 ? -10.070 1.743 17.004 1.00 82.00 89 ALA A CA 1
ATOM 698 C C . ALA A 1 89 ? -10.169 1.145 18.416 1.00 82.00 89 ALA A C 1
ATOM 700 O O . ALA A 1 89 ? -10.201 1.890 19.391 1.00 82.00 89 ALA A O 1
ATOM 701 N N . VAL A 1 90 ? -10.161 -0.186 18.536 1.00 79.94 90 VAL A N 1
ATOM 702 C CA . VAL A 1 90 ? -10.130 -0.887 19.829 1.00 79.94 90 VAL A CA 1
ATOM 703 C C . VAL A 1 90 ? -8.797 -0.654 20.546 1.00 79.94 90 VAL A C 1
ATOM 705 O O . VAL A 1 90 ? -8.796 -0.372 21.741 1.00 79.94 90 VAL A O 1
ATOM 708 N N . ALA A 1 91 ? -7.670 -0.700 19.832 1.00 79.38 91 ALA A N 1
ATOM 709 C CA . ALA A 1 91 ? -6.351 -0.407 20.398 1.00 79.38 91 ALA A CA 1
ATOM 710 C C . ALA A 1 91 ? -6.217 1.058 20.858 1.00 79.38 91 ALA A C 1
ATOM 712 O O . ALA A 1 91 ? -5.615 1.334 21.896 1.00 79.38 91 ALA A O 1
ATOM 713 N N . ASN A 1 92 ? -6.824 1.990 20.120 1.00 73.19 92 ASN A N 1
ATOM 714 C CA . ASN A 1 92 ? -6.838 3.416 20.445 1.00 73.19 92 ASN A CA 1
ATOM 715 C C . ASN A 1 92 ? -7.996 3.820 21.374 1.00 73.19 92 ASN A C 1
ATOM 717 O O . ASN A 1 92 ? -8.151 5.004 21.682 1.00 73.19 92 ASN A O 1
ATOM 721 N N . PHE A 1 93 ? -8.813 2.869 21.841 1.00 75.69 93 PHE A N 1
ATOM 722 C CA . PHE A 1 93 ? -9.948 3.165 22.705 1.00 75.69 93 PHE A CA 1
ATOM 723 C C . PHE A 1 93 ? -9.461 3.672 24.068 1.00 75.69 93 PHE A C 1
ATOM 725 O O . PHE A 1 93 ? -8.855 2.947 24.861 1.00 75.69 93 PHE A O 1
ATOM 732 N N . ALA A 1 94 ? -9.768 4.937 24.361 1.00 67.12 94 ALA A N 1
ATOM 733 C CA . ALA A 1 94 ? -9.318 5.630 25.567 1.00 67.12 94 ALA A CA 1
ATOM 734 C C . ALA A 1 94 ? -9.783 4.971 26.884 1.00 67.12 94 ALA A C 1
ATOM 736 O O . ALA A 1 94 ? -9.179 5.214 27.929 1.00 67.12 94 ALA A O 1
ATOM 737 N N . GLY A 1 95 ? -10.819 4.124 26.837 1.00 71.81 95 GLY A N 1
ATOM 738 C CA . GLY A 1 95 ? -11.358 3.371 27.975 1.00 71.81 95 GLY A CA 1
ATOM 739 C C . GLY A 1 95 ? -10.953 1.893 28.030 1.00 71.81 95 GLY A C 1
ATOM 740 O O . GLY A 1 95 ? -11.608 1.130 28.737 1.00 71.81 95 GLY A O 1
ATOM 741 N N . GLY A 1 96 ? -9.940 1.468 27.266 1.00 72.88 96 GLY A N 1
ATOM 742 C CA . GLY A 1 96 ? -9.491 0.074 27.228 1.00 72.88 96 GLY A CA 1
ATOM 743 C C . GLY A 1 96 ? -9.002 -0.443 28.594 1.00 72.88 96 GLY A C 1
ATOM 744 O O . GLY A 1 96 ? -8.494 0.345 29.403 1.00 72.88 96 GLY A O 1
ATOM 745 N N . PRO A 1 97 ? -9.133 -1.753 28.880 1.00 63.06 97 PRO A N 1
ATOM 746 C CA . PRO A 1 97 ? -8.707 -2.331 30.155 1.00 63.06 97 PRO A CA 1
ATOM 747 C C . PRO A 1 97 ? -7.235 -2.000 30.453 1.00 63.06 97 PRO A C 1
ATOM 749 O O . PRO A 1 97 ? -6.366 -2.216 29.614 1.00 63.06 97 PRO A O 1
ATOM 752 N N . GLY A 1 98 ? -6.951 -1.446 31.636 1.00 63.34 98 GLY A N 1
ATOM 753 C CA . GLY A 1 98 ? -5.599 -1.042 32.058 1.00 63.34 98 GLY A CA 1
ATOM 754 C C . GLY A 1 98 ? -5.274 0.450 31.898 1.00 63.34 98 GLY A C 1
ATOM 755 O O . GLY A 1 98 ? -4.278 0.916 32.452 1.00 63.34 98 GLY A O 1
ATOM 756 N N . ARG A 1 99 ? -6.119 1.242 31.223 1.00 64.75 99 ARG A N 1
ATOM 757 C CA . ARG A 1 99 ? -5.926 2.697 31.123 1.00 64.75 99 ARG A CA 1
ATOM 758 C C . ARG A 1 99 ? -6.562 3.383 32.338 1.00 64.75 99 ARG A C 1
ATOM 760 O O . ARG A 1 99 ? -7.781 3.390 32.495 1.00 64.75 99 ARG A O 1
ATOM 767 N N . LYS A 1 100 ? -5.732 3.921 33.244 1.00 66.44 100 LYS A N 1
ATOM 768 C CA . LYS A 1 100 ? -6.205 4.645 34.437 1.00 66.44 100 LYS A CA 1
ATOM 769 C C . LYS A 1 100 ? -7.048 5.837 33.986 1.00 66.44 100 LYS A C 1
ATOM 771 O O . LYS A 1 100 ? -6.528 6.736 33.324 1.00 66.44 100 LYS A O 1
ATOM 776 N N . ARG A 1 101 ? -8.337 5.844 34.344 1.00 67.12 101 ARG A N 1
ATOM 777 C CA . ARG A 1 101 ? -9.188 7.032 34.209 1.00 67.12 101 ARG A CA 1
ATOM 778 C C . ARG A 1 101 ? -8.471 8.148 34.959 1.00 67.12 101 ARG A C 1
ATOM 780 O O . ARG A 1 101 ? -8.193 7.994 36.148 1.00 67.12 101 ARG A O 1
ATOM 787 N N . ARG A 1 102 ? -8.091 9.223 34.266 1.00 63.72 102 ARG A N 1
ATOM 788 C CA . ARG A 1 102 ? -7.643 10.437 34.947 1.00 63.72 102 ARG A CA 1
ATOM 789 C C . ARG A 1 102 ? -8.873 10.937 35.695 1.00 63.72 102 ARG A C 1
ATOM 791 O O . ARG A 1 102 ? -9.769 11.497 35.080 1.00 63.72 102 ARG A O 1
ATOM 798 N N . PHE A 1 103 ? -8.973 10.604 36.979 1.00 57.88 103 PHE A N 1
ATOM 799 C CA . PHE A 1 103 ? -9.914 11.255 37.873 1.00 57.88 103 PHE A CA 1
ATOM 800 C C . PHE A 1 103 ? -9.445 12.701 37.963 1.00 57.88 103 PHE A C 1
ATOM 802 O O . PHE A 1 103 ? -8.476 13.013 38.651 1.00 57.88 103 PHE A O 1
ATOM 809 N N . GLU A 1 104 ? -10.066 13.554 37.159 1.00 57.06 104 GLU A N 1
ATOM 810 C CA . GLU A 1 104 ? -9.984 14.990 37.331 1.00 57.06 104 GLU A CA 1
ATOM 811 C C . GLU A 1 104 ? -10.725 15.278 38.636 1.00 57.06 104 GLU A C 1
ATOM 813 O O . GLU A 1 104 ? -11.936 15.080 38.745 1.00 57.06 104 GLU A O 1
ATOM 818 N N . GLY A 1 105 ? -9.948 15.571 39.678 1.00 54.62 105 GLY A N 1
ATOM 819 C CA . GLY A 1 105 ? -10.455 15.899 40.997 1.00 54.62 105 GLY A CA 1
ATOM 820 C C . GLY A 1 105 ? -11.279 17.174 40.919 1.00 54.62 105 GLY A C 1
ATOM 821 O O . GLY A 1 105 ? -10.742 18.268 41.036 1.00 54.62 105 GLY A O 1
ATOM 822 N N . ILE A 1 106 ? -12.585 17.014 40.737 1.00 56.62 106 ILE A N 1
ATOM 823 C CA . ILE A 1 106 ? -13.574 18.007 41.128 1.00 56.62 106 ILE A CA 1
ATOM 824 C C . ILE A 1 106 ? -13.842 17.737 42.610 1.00 56.62 106 ILE A C 1
ATOM 826 O O . ILE A 1 106 ? -14.594 16.829 42.956 1.00 56.62 106 ILE A O 1
ATOM 830 N N . MET A 1 107 ? -13.172 18.484 43.484 1.00 45.69 107 MET A N 1
ATOM 831 C CA . MET A 1 107 ? -13.615 18.694 44.862 1.00 45.69 107 MET A CA 1
ATOM 832 C C . MET A 1 107 ? -13.804 20.199 45.054 1.00 45.69 107 MET A C 1
ATOM 834 O O . MET A 1 107 ? -12.828 20.946 45.130 1.00 45.69 107 MET A O 1
ATOM 838 N N . LEU A 1 108 ? -15.078 20.602 45.052 1.00 43.50 108 LEU A N 1
ATOM 839 C CA . LEU A 1 108 ? -15.597 21.678 45.894 1.00 43.50 108 LEU A CA 1
ATOM 840 C C . LEU A 1 108 ? -15.834 21.103 47.293 1.00 43.50 108 LEU A C 1
ATOM 842 O O . LEU A 1 108 ? -16.263 19.925 47.353 1.00 43.50 108 LEU A O 1
#

Organism: NCBI:txid43041

Sequence (108 aa):
MSWVSAIALTILLLVFTSTIDTTSALSYRGYKQEMKEQPDDVLIDLIARYGHTMLRAKDELENSKRTVDFGLSRGYSGAQEAKHRMAMAVANFAGGPGRKRRFEGIML

Secondary structure (DSSP, 8-state):
-HHHHHHHHHHHHHHHHHHHHHHHHHHHHHHHHHHHHS-HHHHHHHHHHHHHHHHHHHHHHHH-S-----STTSHHHHHHHHHHHHHHHHHT-TT-TT----------

InterPro domains:
  IPR034439 Diuretic hormone class 2-like [PF27927] (11-101)
  IPR034439 Diuretic hormone class 2-like [PTHR41146] (6-106)

Foldseek 3Di:
DVVVVVVVVVVVVVVVVVVVVVVVVVVVVVVVVVVVPDPVVVVVVVVVVVVVVVVVVVVVVVVDPDPPCPCCCDDPNVVVVVVVVVVVCQVVPCPHPPRDDPPPDPDD